Protein AF-A0A349XMV2-F1 (afdb_monomer_lite)

pLDDT: mean 88.91, std 10.88, range [34.91, 96.94]

Secondary structure (DSSP, 8-state):
-HHHHHH-SSB-HHHHHHHHT---SSHHHHHHHHHHHHHHTTSEEEE---GGG--EEEE-----SSPPEEPTTT--EEETTTTEEE------

Radius of gyration: 12.77 Å; chains: 1; bounding box: 31×27×34 Å

Structure (mmCIF, N/CA/C/O backbone):
data_AF-A0A349XMV2-F1
#
_entry.id   AF-A0A349XMV2-F1
#
loop_
_atom_site.group_PDB
_atom_site.id
_atom_site.type_symbol
_atom_site.label_atom_id
_atom_site.label_alt_id
_atom_site.label_comp_id
_atom_site.label_asym_id
_atom_site.label_entity_id
_atom_site.label_seq_id
_atom_site.pdbx_PDB_ins_code
_atom_site.Cartn_x
_atom_site.Cartn_y
_atom_site.Cartn_z
_atom_site.occupancy
_atom_site.B_iso_or_equiv
_atom_site.auth_seq_id
_atom_site.auth_comp_id
_atom_site.auth_asym_id
_atom_site.auth_atom_id
_atom_site.pdbx_PDB_model_num
ATOM 1 N N . LEU A 1 1 ? 7.270 -3.299 0.964 1.00 89.94 1 LEU A N 1
ATOM 2 C CA . LEU A 1 1 ? 5.949 -2.706 1.288 1.00 89.94 1 LEU A CA 1
ATOM 3 C C . LEU A 1 1 ? 4.812 -3.723 1.205 1.00 89.94 1 LEU A C 1
ATOM 5 O O . LEU A 1 1 ? 4.302 -4.102 2.249 1.00 89.94 1 LEU A O 1
ATOM 9 N N . TRP A 1 2 ? 4.446 -4.201 0.011 1.00 94.75 2 TRP A N 1
ATOM 10 C CA . TRP A 1 2 ? 3.311 -5.119 -0.191 1.00 94.75 2 TRP A CA 1
ATOM 11 C C . TRP A 1 2 ? 3.338 -6.385 0.680 1.00 94.75 2 TRP A C 1
ATOM 13 O O . TRP A 1 2 ? 2.335 -6.741 1.289 1.00 94.75 2 TRP A O 1
ATOM 23 N N . SER A 1 3 ? 4.495 -7.044 0.793 1.00 94.06 3 SER A N 1
ATOM 24 C CA . SER A 1 3 ? 4.664 -8.224 1.653 1.00 94.06 3 SER A CA 1
ATOM 25 C C . SER A 1 3 ? 4.267 -7.954 3.106 1.00 94.06 3 SER A C 1
ATOM 27 O O . SER A 1 3 ? 3.508 -8.727 3.679 1.00 94.06 3 SER A O 1
ATOM 29 N N . ILE A 1 4 ? 4.719 -6.827 3.661 1.00 94.56 4 ILE A N 1
ATOM 30 C CA . ILE A 1 4 ? 4.409 -6.401 5.029 1.00 94.56 4 ILE A CA 1
ATOM 31 C C . ILE A 1 4 ? 2.907 -6.129 5.156 1.00 94.56 4 ILE A C 1
ATOM 33 O O . ILE A 1 4 ? 2.271 -6.659 6.057 1.00 94.56 4 ILE A O 1
ATOM 37 N N . MET A 1 5 ? 2.309 -5.401 4.204 1.00 95.56 5 MET A N 1
ATOM 38 C CA . MET A 1 5 ? 0.862 -5.130 4.197 1.00 95.56 5 MET A CA 1
ATOM 39 C C . MET A 1 5 ? 0.019 -6.410 4.215 1.00 95.56 5 MET A C 1
ATOM 41 O O . MET A 1 5 ? -1.000 -6.444 4.892 1.00 95.56 5 MET A O 1
ATOM 45 N N . ARG A 1 6 ? 0.432 -7.462 3.494 1.00 95.06 6 ARG A N 1
ATOM 46 C CA . ARG A 1 6 ? -0.277 -8.755 3.489 1.00 95.06 6 ARG A CA 1
ATOM 47 C C . ARG A 1 6 ? -0.171 -9.509 4.813 1.00 95.06 6 ARG A C 1
ATOM 49 O O . ARG A 1 6 ? -1.055 -10.300 5.122 1.00 95.06 6 ARG A O 1
ATOM 56 N N . MET A 1 7 ? 0.907 -9.295 5.562 1.00 93.38 7 MET A N 1
ATOM 57 C CA . MET A 1 7 ? 1.135 -9.919 6.870 1.00 93.38 7 MET A CA 1
ATOM 58 C C . MET A 1 7 ? 0.524 -9.105 8.021 1.00 93.38 7 MET A C 1
ATOM 60 O O . MET A 1 7 ? 0.343 -9.625 9.117 1.00 93.38 7 MET A O 1
ATOM 64 N N . SER A 1 8 ? 0.211 -7.828 7.791 1.00 90.12 8 SER A N 1
ATOM 65 C CA . SER A 1 8 ? -0.312 -6.903 8.797 1.00 90.12 8 SER A CA 1
ATOM 66 C C . SER A 1 8 ? -1.827 -6.709 8.677 1.00 90.12 8 SER A C 1
ATOM 68 O O . SER A 1 8 ? -2.360 -6.527 7.588 1.00 90.12 8 SER A O 1
ATOM 70 N N . GLY A 1 9 ? -2.539 -6.665 9.807 1.00 87.44 9 GLY A N 1
ATOM 71 C CA . GLY A 1 9 ? -3.979 -6.366 9.812 1.00 87.44 9 GLY A CA 1
ATOM 72 C C . GLY A 1 9 ? -4.293 -4.887 9.551 1.00 87.44 9 GLY A C 1
ATOM 73 O O . GLY A 1 9 ? -5.128 -4.557 8.711 1.00 87.44 9 GLY A O 1
ATOM 74 N N . THR A 1 10 ? -3.613 -3.985 10.258 1.00 93.12 10 THR A N 1
ATOM 75 C CA . THR A 1 10 ? -3.700 -2.527 10.065 1.00 93.12 10 THR A CA 1
ATOM 76 C C . THR A 1 10 ? -2.310 -1.928 10.162 1.00 93.12 10 THR A C 1
ATOM 78 O O . THR A 1 10 ? -1.519 -2.420 10.962 1.00 93.12 10 THR A O 1
ATOM 81 N N . PHE A 1 11 ? -2.030 -0.876 9.400 1.00 94.06 11 PHE A N 1
ATOM 82 C CA . PHE A 1 11 ? -0.685 -0.306 9.322 1.00 94.06 11 PHE A CA 1
ATOM 83 C C . PHE A 1 11 ? -0.692 1.181 8.957 1.00 94.06 11 PHE A C 1
ATOM 85 O O . PHE A 1 11 ? -1.652 1.707 8.386 1.00 94.06 11 PHE A O 1
ATOM 92 N N . MET A 1 12 ? 0.416 1.848 9.264 1.00 92.94 12 MET A N 1
ATOM 93 C CA . MET A 1 12 ? 0.726 3.230 8.901 1.00 92.94 12 MET A CA 1
ATOM 94 C C . MET A 1 12 ? 1.928 3.283 7.950 1.00 92.94 12 MET A C 1
ATOM 96 O O . MET A 1 12 ? 2.757 2.374 7.916 1.00 92.94 12 MET A O 1
ATOM 100 N N . ALA A 1 13 ? 2.063 4.374 7.188 1.00 92.00 13 ALA A N 1
ATOM 101 C CA . ALA A 1 13 ? 3.181 4.544 6.252 1.00 92.00 13 ALA A CA 1
ATOM 102 C C . ALA A 1 13 ? 4.553 4.451 6.948 1.00 92.00 13 ALA A C 1
ATOM 104 O O . ALA A 1 13 ? 5.453 3.792 6.435 1.00 92.00 13 ALA A O 1
ATOM 105 N N . ALA A 1 14 ? 4.688 5.054 8.134 1.00 90.31 14 ALA A N 1
ATOM 106 C CA . ALA A 1 14 ? 5.927 5.035 8.912 1.00 90.31 14 ALA A CA 1
ATOM 107 C C . ALA A 1 14 ? 6.314 3.618 9.373 1.00 90.31 14 ALA A C 1
ATOM 109 O O . ALA A 1 14 ? 7.468 3.225 9.242 1.00 90.31 14 ALA A O 1
ATOM 110 N N . GLU A 1 15 ? 5.348 2.823 9.847 1.00 91.06 15 GLU A N 1
ATOM 111 C CA . GLU A 1 15 ? 5.585 1.435 10.276 1.00 91.06 15 GLU A CA 1
ATOM 112 C C . GLU A 1 15 ? 6.057 0.570 9.108 1.00 91.06 15 GLU A C 1
ATOM 114 O O . GLU A 1 15 ? 7.002 -0.207 9.230 1.00 91.06 15 GLU A O 1
ATOM 119 N N . LEU A 1 16 ? 5.422 0.748 7.948 1.00 92.88 16 LEU A N 1
ATOM 120 C CA . LEU A 1 16 ? 5.778 0.033 6.734 1.00 92.88 16 LEU A CA 1
ATOM 121 C C . LEU A 1 16 ? 7.183 0.382 6.234 1.00 92.88 16 LEU A C 1
ATOM 123 O O . LEU A 1 16 ? 7.909 -0.508 5.794 1.00 92.88 16 LEU A O 1
ATOM 127 N N . VAL A 1 17 ? 7.553 1.663 6.272 1.00 92.81 17 VAL A N 1
ATOM 128 C CA . VAL A 1 17 ? 8.888 2.135 5.883 1.00 92.81 17 VAL A CA 1
ATOM 129 C C . VAL A 1 17 ? 9.952 1.596 6.830 1.00 92.81 17 VAL A C 1
ATOM 131 O O . VAL A 1 17 ? 10.949 1.046 6.363 1.00 92.81 17 VAL A O 1
ATOM 134 N N . MET A 1 18 ? 9.703 1.691 8.138 1.00 90.69 18 MET A N 1
ATOM 135 C CA . MET A 1 18 ? 10.594 1.177 9.174 1.00 90.69 18 MET A CA 1
AT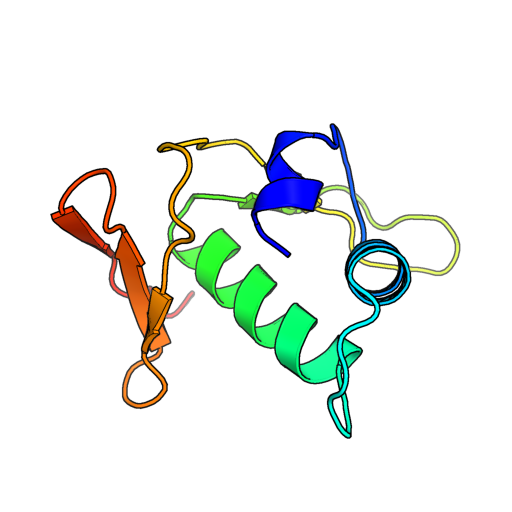OM 136 C C . MET A 1 18 ? 10.830 -0.329 9.002 1.00 90.69 18 MET A C 1
ATOM 138 O O . MET A 1 18 ? 11.973 -0.774 8.985 1.00 90.69 18 MET A O 1
ATOM 142 N N . ALA A 1 19 ? 9.767 -1.112 8.797 1.00 90.50 19 ALA A N 1
ATOM 143 C CA . ALA A 1 19 ? 9.867 -2.559 8.615 1.00 90.50 19 ALA A CA 1
ATOM 144 C C . ALA A 1 19 ? 10.483 -2.968 7.264 1.00 90.50 19 ALA A C 1
ATOM 146 O O . ALA A 1 19 ? 11.118 -4.015 7.167 1.00 90.50 19 ALA A O 1
ATOM 147 N N . ALA A 1 20 ? 10.305 -2.166 6.209 1.00 87.88 20 ALA A N 1
ATOM 148 C CA . ALA A 1 20 ? 10.884 -2.448 4.896 1.00 87.88 20 ALA A CA 1
ATOM 149 C C . ALA A 1 20 ? 12.377 -2.108 4.800 1.00 87.88 20 ALA A C 1
ATOM 151 O O . ALA A 1 20 ? 13.005 -2.532 3.830 1.00 87.88 20 ALA A O 1
ATOM 152 N N . ASN A 1 21 ? 12.916 -1.325 5.745 1.00 85.25 21 ASN A N 1
ATOM 153 C CA . ASN A 1 21 ? 14.268 -0.765 5.694 1.00 85.25 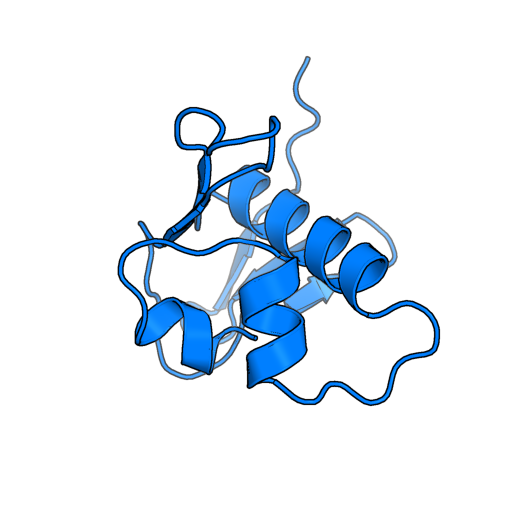21 ASN A CA 1
ATOM 154 C C . ASN A 1 21 ? 14.598 -0.180 4.305 1.00 85.25 21 ASN A C 1
ATOM 156 O O . ASN A 1 21 ? 15.586 -0.540 3.669 1.00 85.25 21 ASN A O 1
ATOM 160 N N . TRP A 1 22 ? 13.687 0.640 3.774 1.00 80.06 22 TRP A N 1
ATOM 161 C CA . TRP A 1 22 ? 13.692 1.027 2.362 1.00 80.06 22 TRP A CA 1
ATOM 162 C C . TRP A 1 22 ? 14.745 2.121 2.087 1.00 80.06 22 TRP A C 1
ATOM 164 O O . TRP A 1 22 ? 14.564 3.238 2.579 1.00 80.06 22 TRP A O 1
ATOM 174 N N . PRO A 1 23 ? 15.814 1.871 1.292 1.00 79.25 23 PRO A N 1
ATOM 175 C CA . PRO A 1 23 ? 16.909 2.833 1.099 1.00 79.25 23 PRO A CA 1
ATOM 176 C C . PRO A 1 23 ? 16.552 3.951 0.103 1.00 79.25 23 PRO A C 1
ATOM 178 O O . PRO A 1 23 ? 17.139 4.071 -0.970 1.00 79.25 23 PRO A O 1
ATOM 181 N N . LEU A 1 24 ? 15.563 4.778 0.439 1.00 81.06 24 LEU A N 1
ATOM 182 C CA . LEU A 1 24 ? 15.184 5.959 -0.339 1.00 81.06 24 LEU A CA 1
ATOM 183 C C . LEU A 1 24 ? 15.506 7.244 0.419 1.00 81.06 24 LEU A C 1
ATOM 185 O O . LEU A 1 24 ? 15.515 7.282 1.642 1.00 81.06 24 LEU A O 1
ATOM 189 N N . LYS A 1 25 ? 15.691 8.340 -0.327 1.00 83.06 25 LYS A N 1
ATOM 190 C CA . LYS A 1 25 ? 15.930 9.675 0.246 1.00 83.06 25 LYS A CA 1
ATOM 191 C C . LYS A 1 25 ? 14.719 10.221 1.022 1.00 83.06 25 LYS A C 1
ATOM 193 O O . LYS A 1 25 ? 14.895 11.034 1.921 1.00 83.06 25 LYS A O 1
ATOM 198 N N . ARG A 1 26 ? 13.495 9.825 0.640 1.00 88.75 26 ARG A N 1
ATOM 199 C CA . ARG A 1 26 ? 12.218 10.219 1.274 1.00 88.75 26 ARG A CA 1
ATOM 200 C C . ARG A 1 26 ? 11.228 9.040 1.296 1.00 88.75 26 ARG A C 1
ATOM 202 O O . ARG A 1 26 ? 10.260 9.046 0.531 1.00 88.75 26 ARG A O 1
ATOM 209 N N . PRO A 1 27 ? 11.484 8.001 2.103 1.00 90.19 27 PRO A N 1
ATOM 210 C CA . PRO A 1 27 ? 10.754 6.741 2.012 1.00 90.19 27 PRO A CA 1
ATOM 211 C C . PRO A 1 27 ? 9.286 6.863 2.448 1.00 90.19 27 PRO A C 1
ATOM 213 O O . PRO A 1 27 ? 8.421 6.254 1.825 1.00 90.19 27 PRO A O 1
ATOM 216 N N . GLU A 1 28 ? 8.962 7.701 3.435 1.00 89.44 28 GLU A N 1
ATOM 217 C CA . GLU A 1 28 ? 7.582 7.937 3.885 1.00 89.44 28 GLU A CA 1
ATOM 218 C C . GLU A 1 28 ? 6.745 8.654 2.825 1.00 89.44 28 GLU A C 1
ATOM 220 O O . GLU A 1 28 ? 5.564 8.349 2.659 1.00 89.44 28 GLU A O 1
ATOM 225 N N . PHE A 1 29 ? 7.354 9.579 2.078 1.00 90.31 29 PHE A N 1
ATOM 226 C CA . PHE A 1 29 ? 6.681 10.289 0.993 1.00 90.31 29 PHE A CA 1
ATOM 227 C C . PHE A 1 29 ? 6.326 9.338 -0.158 1.00 90.31 29 PHE A C 1
ATOM 229 O O . PHE A 1 29 ? 5.181 9.319 -0.613 1.00 90.31 29 PHE A O 1
ATOM 236 N N . GLU A 1 30 ? 7.274 8.500 -0.591 1.00 91.25 30 GLU A N 1
ATOM 237 C CA . GLU A 1 30 ? 7.024 7.512 -1.649 1.00 91.25 30 GLU A CA 1
ATOM 238 C C . GLU A 1 30 ? 6.056 6.411 -1.189 1.00 91.25 30 GLU A C 1
ATOM 240 O O . GLU A 1 30 ? 5.152 6.029 -1.935 1.00 91.25 30 GLU A O 1
ATOM 245 N N . ALA A 1 31 ? 6.158 5.962 0.068 1.00 93.00 31 ALA A N 1
ATOM 246 C CA . ALA A 1 31 ? 5.181 5.052 0.660 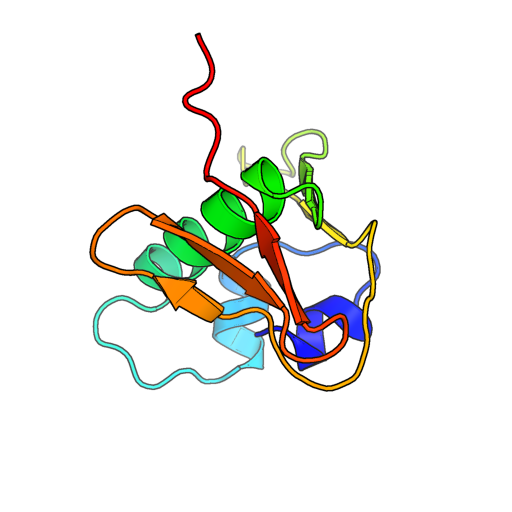1.00 93.00 31 ALA A CA 1
ATOM 247 C C . ALA A 1 31 ? 3.777 5.675 0.692 1.00 93.00 31 ALA A C 1
ATOM 249 O O . ALA A 1 31 ? 2.806 5.007 0.346 1.00 93.00 31 ALA A O 1
ATOM 250 N N . GLY A 1 32 ? 3.659 6.958 1.045 1.00 92.50 32 GLY A N 1
ATOM 251 C CA . GLY A 1 32 ? 2.394 7.691 1.032 1.00 92.50 32 GLY A CA 1
ATOM 252 C C . GLY A 1 32 ? 1.756 7.753 -0.357 1.00 92.50 32 GLY A C 1
ATOM 253 O O . GLY A 1 32 ? 0.564 7.477 -0.494 1.00 92.50 32 GLY A O 1
ATOM 254 N N . LYS A 1 33 ? 2.547 8.039 -1.399 1.00 92.12 33 LYS A N 1
ATOM 255 C CA . LYS A 1 33 ? 2.073 8.025 -2.795 1.00 92.12 33 LYS A CA 1
ATOM 256 C C . LYS A 1 33 ? 1.580 6.642 -3.214 1.00 92.12 33 LYS A C 1
ATOM 258 O O . LYS A 1 33 ? 0.502 6.531 -3.797 1.00 92.12 33 LYS A O 1
ATOM 263 N N . TYR A 1 34 ? 2.338 5.599 -2.881 1.00 94.12 34 TYR A N 1
ATOM 264 C CA . TYR A 1 34 ? 1.972 4.217 -3.181 1.00 94.12 34 TYR A CA 1
ATOM 265 C C . TYR A 1 34 ? 0.669 3.805 -2.477 1.00 94.12 34 TYR A C 1
ATOM 267 O O . TYR A 1 34 ? -0.259 3.320 -3.119 1.00 94.12 34 TYR A O 1
ATOM 275 N N . LEU A 1 35 ? 0.554 4.078 -1.173 1.00 94.62 35 LEU A N 1
ATOM 276 C CA . LEU A 1 35 ? -0.649 3.811 -0.376 1.00 94.62 35 LEU A CA 1
ATOM 277 C C . LEU A 1 35 ? -1.881 4.540 -0.923 1.00 94.62 35 LEU A C 1
ATOM 279 O O . LEU A 1 35 ? -2.958 3.952 -1.013 1.00 94.62 35 LEU A O 1
ATOM 283 N N . LEU A 1 36 ? -1.731 5.805 -1.321 1.00 93.25 36 LEU A N 1
ATOM 284 C CA . LEU A 1 36 ? -2.826 6.580 -1.898 1.00 93.25 36 LEU A CA 1
ATOM 285 C C . LEU A 1 36 ? -3.302 5.989 -3.231 1.00 93.25 36 LEU A C 1
ATOM 287 O O . LEU A 1 36 ? -4.509 5.891 -3.454 1.00 93.25 36 LEU A O 1
ATOM 291 N N . ALA A 1 37 ? -2.378 5.572 -4.100 1.00 94.44 37 ALA A N 1
ATOM 292 C CA . ALA A 1 37 ? -2.720 4.925 -5.364 1.00 94.44 37 ALA A CA 1
ATOM 293 C C . ALA A 1 37 ? -3.453 3.594 -5.130 1.00 94.44 37 ALA A C 1
ATOM 295 O O . ALA A 1 37 ? -4.511 3.359 -5.710 1.00 94.44 37 ALA A O 1
ATOM 296 N N . LEU A 1 38 ? -2.964 2.767 -4.201 1.00 95.00 38 LEU A N 1
ATOM 297 C CA . LEU A 1 38 ? -3.621 1.514 -3.830 1.00 95.00 38 LEU A CA 1
ATOM 298 C C . LEU A 1 38 ? -5.013 1.727 -3.219 1.00 95.00 38 LEU A C 1
ATOM 300 O O . LEU A 1 38 ? -5.932 0.967 -3.518 1.00 95.00 38 LEU A O 1
ATOM 304 N N . LYS A 1 39 ? -5.202 2.769 -2.399 1.00 95.25 39 LYS A N 1
ATOM 305 C CA . LYS A 1 39 ? -6.528 3.161 -1.893 1.00 95.25 39 LYS A CA 1
ATOM 306 C C . LYS A 1 39 ? -7.473 3.497 -3.047 1.00 95.25 39 LYS A C 1
ATOM 308 O O . LYS A 1 39 ? -8.588 2.990 -3.089 1.00 95.25 39 LYS A O 1
ATOM 313 N N . ARG A 1 40 ? -7.026 4.324 -3.997 1.00 92.62 40 ARG A N 1
ATOM 314 C CA . ARG A 1 40 ? -7.829 4.723 -5.169 1.00 92.62 40 ARG A CA 1
ATOM 315 C C . ARG A 1 40 ? -8.186 3.543 -6.070 1.00 92.62 40 ARG A C 1
ATOM 317 O O . ARG A 1 40 ? -9.281 3.519 -6.613 1.00 92.62 40 ARG A O 1
ATOM 324 N N . ALA A 1 41 ? -7.296 2.562 -6.180 1.00 92.88 41 ALA A N 1
ATOM 325 C CA . ALA A 1 41 ? -7.533 1.322 -6.914 1.00 92.88 41 ALA A CA 1
ATOM 326 C C . ALA A 1 41 ? -8.356 0.276 -6.125 1.00 92.88 41 ALA A C 1
ATOM 328 O O . ALA A 1 41 ? -8.582 -0.825 -6.621 1.00 92.88 41 ALA A O 1
ATOM 329 N N . GLY A 1 42 ? -8.800 0.589 -4.901 1.00 93.75 42 GLY A N 1
ATOM 330 C CA . GLY A 1 42 ? -9.655 -0.288 -4.093 1.00 93.75 42 GLY A CA 1
ATOM 331 C C . GLY A 1 42 ? -8.921 -1.414 -3.357 1.00 93.75 42 GLY A C 1
ATOM 332 O O . GLY A 1 42 ? -9.560 -2.335 -2.854 1.00 93.75 42 GLY A O 1
ATOM 333 N N . TYR A 1 43 ? -7.589 -1.360 -3.264 1.00 94.94 43 TYR A N 1
ATOM 334 C CA . TYR A 1 43 ? -6.810 -2.338 -2.496 1.00 94.94 43 TYR A CA 1
ATOM 335 C C . TYR A 1 43 ? -6.830 -2.054 -1.000 1.00 94.94 43 TYR A C 1
ATOM 337 O O . TYR A 1 43 ? -6.815 -2.981 -0.186 1.00 94.94 43 TYR A O 1
ATOM 345 N N . LEU A 1 44 ? -6.857 -0.770 -0.643 1.00 96.31 44 LEU A N 1
ATOM 346 C CA . LEU A 1 44 ? -6.804 -0.300 0.733 1.00 96.31 44 LEU A CA 1
ATOM 347 C C . LEU A 1 44 ? -8.057 0.489 1.086 1.00 96.31 44 LEU A C 1
ATOM 349 O O . LEU A 1 44 ? -8.572 1.252 0.272 1.00 96.31 44 LEU A O 1
ATOM 353 N N . ILE A 1 45 ? -8.460 0.388 2.348 1.00 95.88 45 ILE A N 1
ATOM 354 C CA . ILE A 1 45 ? -9.355 1.360 2.974 1.00 95.88 45 ILE A CA 1
ATOM 355 C C . ILE A 1 45 ? -8.577 2.203 3.976 1.00 95.88 45 ILE A C 1
ATOM 357 O O . ILE A 1 45 ? -7.614 1.740 4.594 1.00 95.88 45 ILE A O 1
ATOM 361 N N . GLU A 1 46 ? -9.012 3.446 4.130 1.00 95.12 46 GLU A N 1
ATOM 362 C CA . GLU A 1 46 ? -8.552 4.321 5.199 1.00 95.12 46 GLU A CA 1
ATOM 363 C C . GLU A 1 46 ? -9.376 4.047 6.459 1.00 95.12 46 GLU A C 1
ATOM 365 O O . GLU A 1 46 ? -10.591 3.869 6.397 1.00 95.12 46 GLU A O 1
ATOM 370 N N . LEU A 1 47 ? -8.700 3.989 7.597 1.00 94.12 47 LEU A N 1
ATOM 371 C CA . LEU A 1 47 ? -9.305 3.841 8.913 1.00 94.12 47 LEU A CA 1
ATOM 372 C C . LEU A 1 47 ? -9.250 5.179 9.661 1.00 94.12 47 LEU A C 1
ATOM 374 O O . LEU A 1 47 ? -8.437 6.039 9.308 1.00 94.12 47 LEU A O 1
ATOM 378 N N . PRO A 1 48 ? -10.054 5.354 10.729 1.00 91.69 48 PRO A N 1
ATOM 379 C CA . PRO A 1 48 ? -9.944 6.518 11.596 1.00 91.69 48 PRO A CA 1
ATOM 380 C C . PRO A 1 48 ? -8.494 6.775 12.009 1.00 91.69 48 PRO A C 1
ATOM 382 O O . PRO A 1 48 ? -7.740 5.842 12.316 1.00 91.69 48 PRO A O 1
ATOM 385 N N . LYS A 1 49 ? -8.111 8.055 11.994 1.00 88.44 49 LYS A N 1
ATOM 386 C CA . LYS A 1 49 ? -6.750 8.480 12.319 1.00 88.44 49 LYS A CA 1
ATOM 387 C C . LYS A 1 49 ? -6.341 7.939 13.688 1.00 88.44 49 LYS A C 1
ATOM 389 O O . LYS A 1 49 ? -7.119 7.957 14.640 1.00 88.44 49 LYS A O 1
ATOM 394 N N . GLY A 1 50 ? -5.110 7.445 13.768 1.00 78.31 50 GLY A N 1
ATOM 395 C CA . GLY A 1 50 ? -4.522 6.977 15.013 1.00 78.31 50 GLY A CA 1
ATOM 396 C C . GLY A 1 50 ? -4.199 8.124 15.978 1.00 78.31 50 GLY A C 1
ATOM 397 O O . GLY A 1 50 ? -4.407 9.303 15.658 1.00 78.31 50 GLY A O 1
ATOM 398 N N . PRO A 1 51 ? -3.630 7.795 17.150 1.00 72.94 51 PRO A N 1
ATOM 399 C CA . PRO A 1 51 ? -3.088 8.792 18.064 1.00 72.94 51 PRO A CA 1
ATOM 400 C C . PRO A 1 51 ? -2.153 9.746 17.308 1.00 72.94 51 PRO A C 1
ATOM 402 O O . PRO A 1 51 ? -1.343 9.302 16.496 1.00 72.94 51 PRO A O 1
ATOM 405 N N . ARG A 1 52 ? -2.261 11.056 17.565 1.00 81.94 52 ARG A N 1
ATOM 406 C CA . ARG A 1 52 ? -1.488 12.115 16.877 1.00 81.94 52 ARG A CA 1
ATOM 407 C C . ARG A 1 52 ? -1.840 12.329 15.394 1.00 81.94 52 ARG A C 1
ATOM 409 O O . ARG A 1 52 ? -1.056 12.916 14.657 1.00 81.94 52 ARG A O 1
ATOM 416 N N . GLY A 1 53 ? -3.018 11.885 14.948 1.00 83.38 53 GLY A N 1
ATOM 417 C CA . GLY A 1 53 ? -3.553 12.231 13.626 1.00 83.38 53 GLY A CA 1
ATOM 418 C C . GLY A 1 53 ? -2.948 11.447 12.457 1.00 83.38 53 GLY A C 1
ATOM 419 O O . GLY A 1 53 ? -3.136 11.836 11.304 1.00 83.38 53 GLY A O 1
ATOM 420 N N . GLN A 1 54 ? -2.236 10.353 12.733 1.00 84.81 54 GLN A N 1
ATOM 421 C CA . GLN A 1 54 ? -1.597 9.534 11.703 1.00 84.81 54 GLN A CA 1
ATOM 422 C C . GLN A 1 54 ? -2.627 8.714 10.920 1.00 84.81 54 GLN A C 1
ATOM 424 O O . GLN A 1 54 ? -3.529 8.103 11.498 1.00 84.81 54 GLN A O 1
ATOM 429 N N . MET A 1 55 ? -2.487 8.692 9.594 1.00 90.44 55 MET A N 1
ATOM 430 C CA . MET A 1 55 ? -3.374 7.934 8.714 1.00 90.44 55 MET A CA 1
ATOM 431 C C . MET A 1 55 ? -3.139 6.432 8.880 1.00 90.44 55 MET A C 1
ATOM 433 O O . MET A 1 55 ? -2.001 5.967 8.779 1.00 90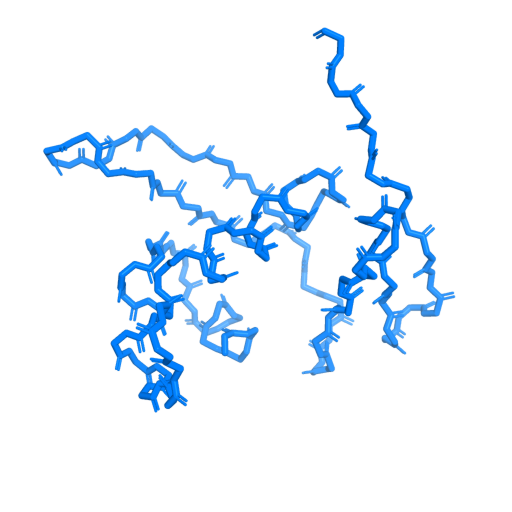.44 55 MET A O 1
ATOM 437 N N . ARG A 1 56 ? -4.217 5.676 9.087 1.00 94.06 56 ARG A N 1
ATOM 438 C CA . ARG A 1 56 ? -4.176 4.216 9.193 1.00 94.06 56 ARG A CA 1
ATOM 439 C C . ARG A 1 56 ? -4.842 3.596 7.979 1.00 94.06 56 ARG A C 1
ATOM 441 O O . ARG A 1 56 ? -5.870 4.081 7.515 1.00 94.06 56 ARG A O 1
ATOM 448 N N . TYR A 1 57 ? -4.274 2.499 7.504 1.00 96.00 57 TYR A N 1
ATOM 449 C CA . TYR A 1 57 ? -4.787 1.750 6.368 1.00 96.00 57 TYR A CA 1
ATOM 450 C C . TYR A 1 57 ? -5.020 0.292 6.742 1.00 96.00 57 TYR A C 1
ATOM 452 O O . TYR A 1 57 ? -4.391 -0.251 7.657 1.00 96.00 57 TYR A O 1
ATOM 460 N N . ARG A 1 58 ? -5.924 -0.344 6.000 1.00 96.06 58 ARG A N 1
ATOM 461 C CA . ARG A 1 58 ? -6.139 -1.790 6.022 1.00 96.06 58 ARG A CA 1
ATOM 462 C C . ARG A 1 58 ? -6.197 -2.321 4.601 1.00 96.06 58 ARG A C 1
ATOM 464 O O . ARG A 1 58 ? -6.875 -1.743 3.752 1.00 96.06 58 ARG A O 1
ATOM 471 N N . LEU A 1 59 ? -5.507 -3.434 4.370 1.00 96.94 59 LEU A N 1
ATOM 472 C CA . LEU A 1 59 ? -5.604 -4.185 3.127 1.00 96.94 59 LEU A CA 1
ATOM 473 C C . LEU A 1 59 ? -6.953 -4.909 3.073 1.00 96.94 59 LEU A C 1
ATOM 475 O O . LEU A 1 59 ? -7.265 -5.696 3.966 1.00 96.94 59 LEU A O 1
ATOM 479 N N . VAL A 1 60 ? -7.745 -4.629 2.039 1.00 96.38 60 VAL A N 1
ATOM 480 C CA . VAL A 1 60 ? -9.058 -5.263 1.814 1.00 96.38 60 VAL A CA 1
ATOM 481 C C . VAL A 1 60 ? -9.078 -6.153 0.579 1.00 96.38 60 VAL A C 1
ATOM 483 O O . VAL A 1 60 ? -9.871 -7.086 0.520 1.00 96.38 60 VAL A O 1
ATOM 486 N N . ARG A 1 61 ? -8.168 -5.922 -0.375 1.00 94.31 61 ARG A N 1
ATOM 487 C CA . ARG A 1 61 ? -7.975 -6.781 -1.546 1.00 94.31 61 ARG A CA 1
ATOM 488 C C . ARG A 1 61 ? -6.545 -7.298 -1.563 1.00 94.31 61 ARG A C 1
ATOM 490 O O . ARG A 1 61 ? -5.614 -6.550 -1.834 1.00 94.31 61 ARG A O 1
ATOM 497 N N . ASN A 1 62 ? -6.372 -8.584 -1.281 1.00 94.38 62 ASN A N 1
ATOM 498 C CA . ASN A 1 62 ? -5.094 -9.274 -1.416 1.00 94.38 62 ASN A CA 1
ATOM 499 C C . ASN A 1 62 ? -5.135 -10.145 -2.675 1.00 94.38 62 ASN A C 1
ATOM 501 O O . ASN A 1 62 ? -5.724 -11.221 -2.662 1.00 94.38 62 ASN A O 1
ATOM 505 N N . SER A 1 63 ? -4.547 -9.657 -3.763 1.00 93.81 63 SER A N 1
ATOM 506 C CA . SER A 1 63 ? -4.564 -10.326 -5.066 1.00 93.81 63 SER A CA 1
ATOM 507 C C . SER A 1 63 ? -3.460 -11.364 -5.261 1.00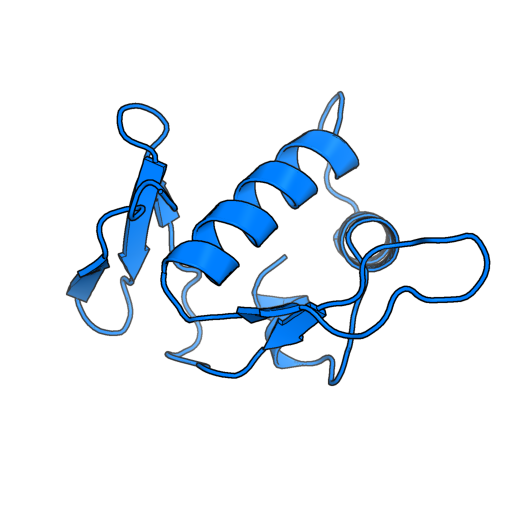 93.81 63 SER A C 1
ATOM 509 O O . SER A 1 63 ? -3.517 -12.120 -6.227 1.00 93.81 63 SER A O 1
ATOM 511 N N . GLY A 1 64 ? -2.467 -11.430 -4.368 1.00 93.94 64 GLY A N 1
ATOM 512 C CA . GLY A 1 64 ? -1.398 -12.420 -4.459 1.00 93.94 64 GLY A CA 1
ATOM 513 C C . GLY A 1 64 ? -0.032 -11.935 -3.987 1.00 93.94 64 GLY A C 1
ATOM 514 O O . GLY A 1 64 ? 0.113 -10.953 -3.258 1.00 93.94 64 GLY A O 1
ATOM 515 N N . LEU A 1 65 ? 0.997 -12.690 -4.369 1.00 95.50 65 LEU A N 1
ATOM 516 C CA . LEU A 1 65 ? 2.374 -12.485 -3.922 1.00 95.50 65 LEU A CA 1
ATOM 517 C C . LEU A 1 65 ? 3.008 -11.237 -4.541 1.00 95.50 65 LEU A C 1
ATOM 519 O O . LEU A 1 65 ? 3.752 -10.529 -3.856 1.00 95.50 65 LEU A O 1
ATOM 523 N N . LEU A 1 66 ? 2.724 -10.982 -5.818 1.00 96.00 66 LEU A N 1
ATOM 524 C CA . LEU A 1 66 ? 3.335 -9.893 -6.565 1.00 96.00 66 LEU A CA 1
ATOM 525 C C . LEU A 1 66 ? 2.702 -8.561 -6.159 1.00 96.00 66 LEU A C 1
ATOM 527 O O . LEU A 1 66 ? 1.502 -8.482 -5.909 1.00 96.00 66 LEU A O 1
ATOM 531 N N . ALA A 1 67 ? 3.513 -7.513 -6.058 1.00 94.19 67 ALA A N 1
ATOM 532 C CA . ALA A 1 67 ? 3.020 -6.197 -5.676 1.00 94.19 67 ALA A CA 1
ATOM 533 C C . ALA A 1 67 ? 2.339 -5.510 -6.872 1.00 94.19 67 ALA A C 1
ATOM 535 O O . ALA A 1 67 ? 2.931 -5.500 -7.956 1.00 94.19 67 ALA A O 1
ATOM 536 N N . PRO A 1 68 ? 1.166 -4.877 -6.687 1.00 96.00 68 PRO A N 1
ATOM 537 C CA . PRO A 1 68 ? 0.631 -3.971 -7.693 1.00 96.00 68 PRO A CA 1
ATOM 538 C C . PRO A 1 68 ? 1.614 -2.824 -7.952 1.00 96.00 68 PRO A C 1
ATOM 540 O O . PRO A 1 68 ? 2.208 -2.278 -7.014 1.00 96.00 68 PRO A O 1
ATOM 543 N N . VAL A 1 69 ? 1.797 -2.471 -9.219 1.00 95.12 69 VAL A N 1
ATOM 544 C CA . VAL A 1 69 ? 2.752 -1.469 -9.698 1.00 95.12 69 VAL A CA 1
ATOM 545 C C . VAL A 1 69 ? 2.008 -0.176 -9.997 1.00 95.12 69 VAL A C 1
ATOM 547 O O . VAL A 1 69 ? 1.013 -0.183 -10.715 1.00 95.12 69 VAL A O 1
ATOM 550 N N . VAL A 1 70 ? 2.496 0.940 -9.454 1.00 93.75 70 VAL A N 1
ATOM 551 C CA . VAL A 1 70 ? 1.931 2.270 -9.712 1.00 93.75 70 VAL A CA 1
ATOM 552 C C . VAL A 1 70 ? 2.717 2.929 -10.837 1.00 93.75 70 VAL A C 1
ATOM 554 O O . VAL A 1 70 ? 3.928 3.120 -10.720 1.00 93.75 70 VAL A O 1
ATOM 557 N N . SER A 1 71 ? 2.027 3.291 -11.912 1.00 91.06 71 SER A N 1
ATOM 558 C CA . SER A 1 71 ? 2.590 4.057 -13.019 1.00 91.06 71 SER A CA 1
ATOM 559 C C . SER A 1 71 ? 2.915 5.484 -12.573 1.00 91.06 71 SER A C 1
ATOM 561 O O . SER A 1 71 ? 2.093 6.173 -11.968 1.00 91.06 71 SER A O 1
ATOM 563 N N . SER A 1 72 ? 4.121 5.954 -12.889 1.00 85.75 72 SER A N 1
ATOM 564 C CA . SER A 1 72 ? 4.551 7.325 -12.596 1.00 85.75 72 SER A CA 1
ATOM 565 C C . SER A 1 72 ? 3.966 8.365 -13.554 1.00 85.75 72 SER A C 1
ATOM 567 O O . SER A 1 72 ? 3.989 9.550 -13.228 1.00 85.75 72 SER A O 1
ATOM 569 N N . VAL A 1 73 ? 3.455 7.937 -14.714 1.00 86.12 73 VAL A N 1
ATOM 570 C CA . VAL A 1 73 ? 2.973 8.828 -15.781 1.00 86.12 73 VAL A CA 1
ATOM 571 C C . VAL A 1 73 ? 1.545 9.293 -15.506 1.00 86.12 73 VAL A C 1
ATOM 573 O O . VAL A 1 73 ? 1.255 10.484 -15.569 1.00 86.12 73 VAL A O 1
ATOM 576 N N . ASP A 1 74 ? 0.658 8.358 -15.172 1.00 85.75 74 ASP A N 1
ATOM 577 C CA . ASP A 1 74 ? -0.786 8.589 -15.037 1.00 85.75 74 ASP A CA 1
ATOM 578 C C . ASP A 1 74 ? -1.347 8.166 -13.667 1.00 85.75 74 ASP A C 1
ATOM 580 O O . ASP A 1 74 ? -2.519 8.397 -13.369 1.00 85.75 74 ASP A O 1
ATOM 584 N N . GLY A 1 75 ? -0.520 7.562 -12.807 1.00 85.50 75 GLY A N 1
ATOM 585 C CA . GLY A 1 75 ? -0.932 7.072 -11.495 1.00 85.50 75 GLY A CA 1
ATOM 586 C C . GLY A 1 75 ? -1.768 5.792 -11.536 1.00 85.50 75 GLY A C 1
ATOM 587 O O . GLY A 1 75 ? -2.266 5.386 -10.489 1.00 85.50 75 GLY A O 1
ATOM 588 N N . SER A 1 76 ? -1.953 5.156 -12.697 1.00 91.31 76 SER A N 1
ATOM 589 C CA . SER A 1 76 ? -2.680 3.885 -12.790 1.00 91.31 76 SER A CA 1
ATOM 590 C C . SER A 1 76 ? -1.993 2.781 -11.977 1.00 91.31 76 SER A C 1
ATOM 592 O O . SER A 1 76 ? -0.780 2.809 -11.751 1.00 91.31 76 SER A O 1
ATOM 594 N N . VAL A 1 77 ? -2.782 1.819 -11.496 1.00 95.19 77 VAL A N 1
ATOM 595 C CA . VAL A 1 77 ? -2.286 0.669 -10.735 1.00 95.19 77 VAL A CA 1
ATOM 596 C C . VAL A 1 77 ? -2.458 -0.579 -11.581 1.00 95.19 77 VAL A C 1
ATOM 598 O O . VAL A 1 77 ? -3.581 -0.972 -11.874 1.00 95.19 77 VAL A O 1
ATOM 601 N N . TYR A 1 78 ? -1.351 -1.205 -11.960 1.00 95.69 78 TYR A N 1
ATOM 602 C CA . TYR A 1 78 ? -1.353 -2.496 -12.635 1.00 95.69 78 TYR A CA 1
ATOM 603 C C . TYR A 1 78 ? -1.105 -3.616 -11.629 1.00 95.69 78 TYR A C 1
ATOM 605 O O . TYR A 1 78 ? -0.113 -3.590 -10.899 1.00 95.69 78 TYR A O 1
ATOM 613 N N . ASP A 1 79 ? -1.977 -4.617 -11.604 1.00 95.50 79 ASP A N 1
ATOM 614 C CA . ASP A 1 79 ? -1.816 -5.792 -10.758 1.00 95.50 79 ASP A CA 1
ATOM 615 C C . ASP A 1 79 ? -1.310 -6.988 -11.570 1.00 95.50 79 ASP A C 1
ATOM 617 O O . ASP A 1 79 ? -2.063 -7.577 -12.346 1.00 95.50 79 ASP A O 1
ATOM 621 N N . PRO A 1 80 ? -0.050 -7.407 -11.381 1.00 95.56 80 PRO A N 1
ATOM 622 C CA . PRO A 1 80 ? 0.503 -8.537 -12.115 1.00 95.56 80 PRO A CA 1
ATOM 623 C C . PRO A 1 80 ? -0.110 -9.894 -11.731 1.00 95.56 80 PRO A C 1
ATOM 625 O O . PRO A 1 80 ? 0.037 -10.841 -12.503 1.00 95.56 80 PRO A O 1
ATOM 628 N N . ASN A 1 81 ? -0.790 -10.022 -10.582 1.00 94.50 81 ASN A N 1
ATOM 629 C CA . ASN A 1 81 ? -1.438 -11.282 -10.197 1.00 94.50 81 ASN A CA 1
ATOM 630 C C . ASN A 1 81 ? -2.758 -11.489 -10.956 1.00 94.50 81 ASN A C 1
ATOM 632 O O . ASN A 1 81 ? -3.038 -12.605 -11.386 1.00 94.50 81 ASN A O 1
ATOM 636 N N . THR A 1 82 ? -3.557 -10.428 -11.139 1.00 93.38 82 THR A N 1
ATOM 637 C CA . THR A 1 82 ? -4.843 -10.488 -11.870 1.00 93.38 82 THR A CA 1
ATOM 638 C C . THR A 1 82 ? -4.733 -10.064 -13.334 1.00 93.38 82 THR A C 1
ATOM 640 O O . THR A 1 82 ? -5.637 -10.351 -14.112 1.00 93.38 82 THR A O 1
ATOM 643 N N . ARG A 1 83 ? -3.617 -9.430 -13.727 1.00 92.75 83 ARG A N 1
ATOM 644 C CA . ARG A 1 83 ? -3.380 -8.816 -15.050 1.00 92.75 83 ARG A CA 1
ATOM 645 C C . ARG A 1 83 ? -4.363 -7.692 -15.381 1.00 92.75 83 ARG A C 1
ATOM 647 O O . ARG A 1 83 ? -4.642 -7.424 -16.547 1.00 92.75 83 ARG A O 1
ATOM 654 N N . GLU A 1 84 ? -4.874 -7.028 -14.353 1.00 89.31 84 GLU A N 1
ATOM 655 C CA . GLU A 1 84 ? -5.812 -5.917 -14.482 1.00 89.31 84 GLU A CA 1
ATOM 656 C C . GLU A 1 84 ? -5.096 -4.580 -14.266 1.00 89.31 84 GLU A C 1
ATOM 658 O O . GLU A 1 84 ? -4.160 -4.478 -13.469 1.00 89.31 84 GLU A O 1
ATOM 663 N N . ALA A 1 85 ? -5.560 -3.542 -14.960 1.00 88.38 85 ALA A N 1
ATOM 664 C CA . ALA A 1 85 ? -5.132 -2.168 -14.742 1.00 88.38 85 ALA A CA 1
ATOM 665 C C . ALA A 1 85 ? -6.307 -1.348 -14.205 1.00 88.38 85 ALA A C 1
ATOM 667 O O . ALA A 1 85 ? -7.359 -1.256 -14.839 1.00 88.38 85 ALA A O 1
ATOM 668 N N . MET A 1 86 ? -6.124 -0.738 -13.038 1.00 87.25 86 MET A N 1
ATOM 669 C CA . MET A 1 86 ? -7.105 0.132 -12.409 1.00 87.25 86 MET A CA 1
ATOM 670 C C . MET A 1 86 ? -6.695 1.587 -12.646 1.00 87.25 86 MET A C 1
ATOM 672 O O . MET A 1 86 ? -5.594 1.985 -12.241 1.00 87.25 86 MET A O 1
ATOM 676 N N . PRO A 1 87 ? -7.548 2.415 -13.271 1.00 79.81 87 PRO A N 1
ATOM 677 C CA . PRO A 1 87 ? -7.277 3.839 -13.358 1.00 79.81 87 PRO A CA 1
ATOM 678 C C . PRO A 1 87 ? -7.295 4.442 -11.951 1.00 79.81 87 PRO A C 1
ATOM 680 O O . PRO A 1 87 ? -8.149 4.113 -11.125 1.00 79.81 87 PRO A O 1
ATOM 683 N N . CYS A 1 88 ? -6.375 5.365 -11.669 1.00 64.31 88 CYS A N 1
ATOM 684 C CA . CYS A 1 88 ? -6.499 6.200 -10.481 1.00 64.31 88 CYS A CA 1
ATOM 685 C C . CYS A 1 88 ? -7.683 7.151 -10.700 1.00 64.31 88 CYS A C 1
ATOM 687 O O . CYS A 1 88 ? -7.529 8.200 -11.324 1.00 64.31 88 CYS A O 1
ATOM 689 N N . ALA A 1 89 ? -8.875 6.790 -10.220 1.00 57.94 89 ALA A N 1
ATOM 690 C CA . ALA A 1 89 ? -10.025 7.681 -10.289 1.00 57.94 89 ALA A CA 1
ATOM 691 C C . ALA A 1 89 ? -9.679 8.998 -9.571 1.00 57.94 89 ALA A C 1
ATOM 693 O O . ALA A 1 89 ? -9.337 9.002 -8.382 1.00 57.94 89 ALA A O 1
ATOM 694 N N . LYS A 1 90 ? -9.732 10.125 -10.296 1.00 44.59 90 LYS A N 1
ATOM 695 C CA . LYS A 1 90 ? -9.776 11.449 -9.668 1.00 44.59 90 LYS A CA 1
ATOM 696 C C . LYS A 1 90 ? -11.039 11.461 -8.811 1.00 44.59 90 LYS A C 1
ATOM 698 O O . LYS A 1 90 ? -12.135 11.368 -9.351 1.00 44.59 90 LYS A O 1
ATOM 703 N N . GLN A 1 91 ? -10.887 11.504 -7.490 1.00 45.12 91 GLN A N 1
ATOM 704 C CA . GLN A 1 91 ? -12.022 11.802 -6.624 1.00 45.12 91 GLN A CA 1
ATOM 705 C C . GLN A 1 91 ? -12.464 13.232 -6.955 1.00 45.12 91 GLN A C 1
ATOM 707 O O . GLN A 1 91 ? -11.620 14.132 -6.957 1.00 45.12 91 GLN A O 1
ATOM 712 N N . ALA A 1 92 ? -13.733 13.375 -7.342 1.00 34.91 92 ALA A N 1
ATOM 713 C CA . ALA A 1 92 ? -14.412 14.659 -7.474 1.00 34.91 92 ALA A CA 1
ATOM 714 C C . ALA A 1 92 ? -14.538 15.341 -6.107 1.00 34.91 92 ALA A C 1
ATOM 716 O O . ALA A 1 92 ? -14.634 14.601 -5.097 1.00 34.91 92 ALA A O 1
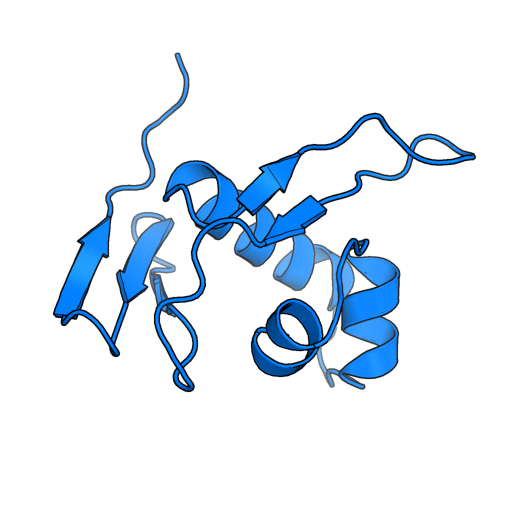#

Sequence (92 aa):
LWSIMRMSGTFMAAELVMAANWPLKRPEFEAGKYLLALKRAGYLIELPKGPRGQMRYRLVRNSGLLAPVVSSVDGSVYDPNTREAMPCAKQA

Foldseek 3Di:
DLVVLVVDFKDFLVRVCVVVVDPDPCSSVVSVLLQLLCVLQVQKDWDQADPPRTIMIGGPDDLDDDDFDADPPQRWTADPSVRDIGGSDDDD